Protein AF-A0A1I5CDF6-F1 (afdb_monomer_lite)

Structure (mmCIF, N/CA/C/O backbone):
data_AF-A0A1I5CDF6-F1
#
_entry.id   AF-A0A1I5CDF6-F1
#
loop_
_atom_site.group_PDB
_atom_site.id
_atom_site.type_symbol
_atom_site.label_atom_id
_atom_site.label_alt_id
_atom_site.label_comp_id
_atom_site.label_asym_id
_atom_site.label_entity_id
_atom_site.label_seq_id
_atom_site.pdbx_PDB_ins_code
_atom_site.Cartn_x
_atom_site.Cartn_y
_atom_site.Cartn_z
_atom_site.occupancy
_atom_site.B_iso_or_equiv
_atom_site.auth_seq_id
_atom_site.auth_comp_id
_atom_site.auth_asym_id
_atom_site.auth_atom_id
_atom_site.pdbx_PDB_model_num
ATOM 1 N N . MET A 1 1 ? 4.532 0.042 19.624 1.00 54.94 1 MET A N 1
ATOM 2 C CA . MET A 1 1 ? 3.892 0.193 18.306 1.00 54.94 1 MET A CA 1
ATOM 3 C C . MET A 1 1 ? 4.640 -0.753 17.395 1.00 54.94 1 MET A C 1
ATOM 5 O O . MET A 1 1 ? 5.864 -0.691 17.390 1.00 54.94 1 MET A O 1
ATOM 9 N N . MET A 1 2 ? 3.951 -1.746 16.843 1.00 56.41 2 MET A N 1
ATOM 10 C CA . MET A 1 2 ? 4.557 -2.801 16.038 1.00 56.41 2 MET A CA 1
ATOM 11 C C . MET A 1 2 ? 3.954 -2.658 14.649 1.00 56.41 2 MET A C 1
ATOM 13 O O . MET A 1 2 ? 2.783 -2.973 14.451 1.00 56.41 2 MET A O 1
ATOM 17 N N . ASP A 1 3 ? 4.733 -2.097 13.736 1.00 75.94 3 ASP A N 1
ATOM 18 C CA . ASP A 1 3 ? 4.286 -1.829 12.377 1.00 75.94 3 ASP A CA 1
ATOM 19 C C . ASP A 1 3 ? 4.475 -3.111 11.562 1.00 75.94 3 ASP A C 1
ATOM 21 O O . ASP A 1 3 ? 5.529 -3.753 11.619 1.00 75.94 3 ASP A O 1
ATOM 25 N N . THR A 1 4 ? 3.412 -3.558 10.892 1.00 87.25 4 THR A N 1
ATOM 26 C CA . THR A 1 4 ? 3.430 -4.800 10.109 1.00 87.25 4 THR A CA 1
ATOM 27 C C . THR A 1 4 ? 3.459 -4.462 8.630 1.00 87.25 4 THR A C 1
ATOM 29 O O . THR A 1 4 ? 2.502 -3.901 8.101 1.00 87.25 4 THR A O 1
ATOM 32 N N . THR A 1 5 ? 4.528 -4.856 7.948 1.00 90.81 5 THR A N 1
ATOM 33 C CA . THR A 1 5 ? 4.648 -4.699 6.497 1.00 90.81 5 THR A CA 1
ATOM 34 C C . THR A 1 5 ? 4.224 -5.983 5.790 1.00 90.81 5 THR A C 1
ATOM 36 O O . THR A 1 5 ? 4.644 -7.084 6.154 1.00 90.81 5 THR A O 1
ATOM 39 N N . ILE A 1 6 ? 3.401 -5.847 4.754 1.00 92.44 6 ILE A N 1
ATOM 40 C CA . ILE A 1 6 ? 2.910 -6.941 3.920 1.00 92.44 6 ILE A CA 1
ATOM 41 C C . ILE A 1 6 ? 3.296 -6.646 2.471 1.00 92.44 6 ILE A C 1
ATOM 43 O O . ILE A 1 6 ? 2.858 -5.656 1.887 1.00 92.44 6 ILE A O 1
ATOM 47 N N . SER A 1 7 ? 4.097 -7.530 1.876 1.00 95.62 7 SER A N 1
ATOM 48 C CA . SER A 1 7 ? 4.370 -7.518 0.435 1.00 95.62 7 SER A CA 1
ATOM 49 C C . SER A 1 7 ? 3.197 -8.153 -0.314 1.00 95.62 7 SER A C 1
ATOM 51 O O . SER A 1 7 ? 2.745 -9.253 0.018 1.00 95.62 7 SER A O 1
ATOM 53 N N . VAL A 1 8 ? 2.679 -7.439 -1.313 1.00 95.62 8 VAL A N 1
ATOM 54 C CA . VAL A 1 8 ? 1.525 -7.852 -2.127 1.00 95.62 8 VAL A CA 1
ATOM 55 C C . VAL A 1 8 ? 1.900 -8.081 -3.594 1.00 95.62 8 VAL A C 1
ATOM 57 O O . VAL A 1 8 ? 1.044 -8.429 -4.407 1.00 95.62 8 VAL A O 1
ATOM 60 N N . GLY A 1 9 ? 3.180 -7.945 -3.950 1.00 94.94 9 GLY A N 1
ATOM 61 C CA . GLY A 1 9 ? 3.770 -8.453 -5.189 1.00 94.94 9 GLY A CA 1
ATOM 62 C C . GLY A 1 9 ? 3.541 -7.613 -6.446 1.00 94.94 9 GLY A C 1
ATOM 63 O O . GLY A 1 9 ? 4.033 -7.985 -7.509 1.00 94.94 9 GLY A O 1
ATOM 64 N N . SER A 1 10 ? 2.794 -6.505 -6.376 1.00 97.19 10 SER A N 1
ATOM 65 C CA . SER A 1 10 ? 2.599 -5.584 -7.512 1.00 97.19 10 SER A CA 1
ATOM 66 C C . SER A 1 10 ? 2.030 -4.237 -7.067 1.00 97.19 10 SER A C 1
ATOM 68 O O . SER A 1 10 ? 1.343 -4.168 -6.046 1.00 97.19 10 SER A O 1
ATOM 70 N N . LYS A 1 11 ? 2.261 -3.183 -7.862 1.00 97.38 11 LYS A N 1
ATOM 71 C CA . LYS A 1 11 ? 1.704 -1.842 -7.611 1.00 97.38 11 LYS A CA 1
ATOM 72 C C . LYS A 1 11 ? 0.182 -1.852 -7.654 1.00 97.38 11 LYS A C 1
ATOM 74 O O . LYS A 1 11 ? -0.467 -1.304 -6.775 1.00 97.38 11 LYS A O 1
ATOM 79 N N . GLU A 1 12 ? -0.370 -2.570 -8.621 1.00 97.81 12 GLU A N 1
ATOM 80 C CA . GLU A 1 12 ? -1.806 -2.696 -8.840 1.00 97.81 12 GLU A CA 1
ATOM 81 C C . GLU A 1 12 ? -2.498 -3.340 -7.634 1.00 97.81 12 GLU A C 1
ATOM 83 O O . GLU A 1 12 ? -3.594 -2.932 -7.262 1.00 97.81 12 GLU A O 1
ATOM 88 N N . ARG A 1 13 ? -1.848 -4.315 -6.976 1.00 97.56 13 ARG A N 1
ATOM 89 C CA . ARG A 1 13 ? -2.372 -4.899 -5.733 1.00 97.56 13 ARG A CA 1
ATOM 90 C C . ARG A 1 13 ? -2.290 -3.954 -4.546 1.00 97.56 13 ARG A C 1
ATOM 92 O O . ARG A 1 13 ? -3.192 -4.002 -3.715 1.00 97.56 13 ARG A O 1
ATOM 99 N N . VAL A 1 14 ? -1.242 -3.131 -4.447 1.00 97.75 14 VAL A N 1
ATOM 100 C CA . VAL A 1 14 ? -1.189 -2.073 -3.427 1.00 97.75 14 VAL A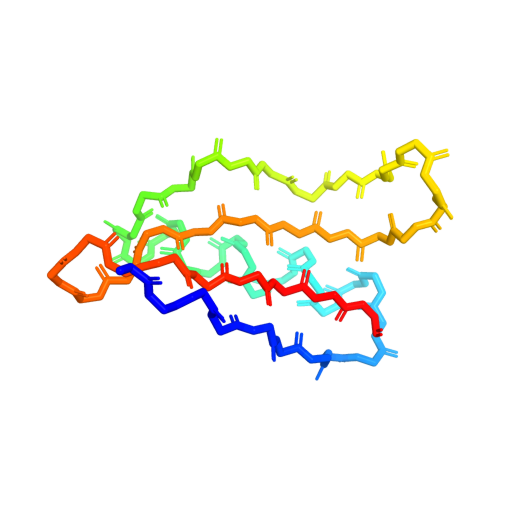 CA 1
ATOM 101 C C . VAL A 1 14 ? -2.387 -1.145 -3.641 1.00 97.75 14 VAL A C 1
ATOM 103 O O . VAL A 1 14 ? -3.202 -1.019 -2.737 1.00 97.75 14 VAL A O 1
ATOM 106 N N . ASP A 1 15 ? -2.580 -0.620 -4.85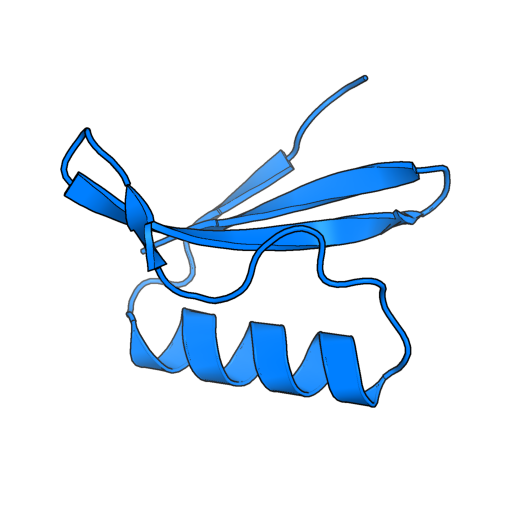4 1.00 98.06 15 ASP A N 1
ATOM 107 C CA . ASP A 1 15 ? -3.715 0.251 -5.193 1.00 98.06 15 ASP A CA 1
ATOM 108 C C . ASP A 1 15 ? -5.081 -0.384 -4.883 1.00 98.06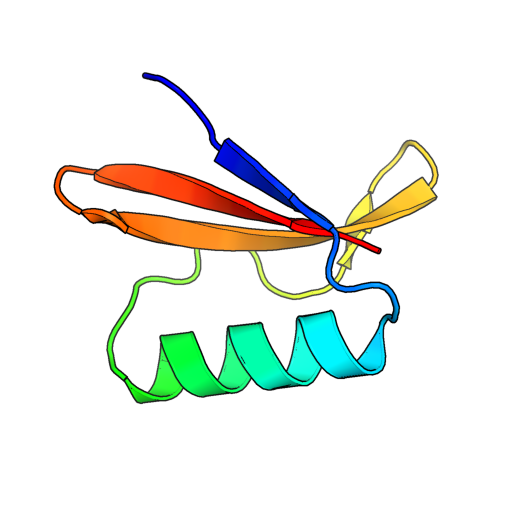 15 ASP A C 1
ATOM 110 O O . ASP A 1 15 ? -5.932 0.237 -4.236 1.00 98.06 15 ASP A O 1
ATOM 114 N N . GLU A 1 16 ? -5.298 -1.630 -5.324 1.00 98.12 16 GLU A N 1
ATOM 115 C CA . GLU A 1 16 ? -6.560 -2.348 -5.130 1.00 98.12 16 GLU A CA 1
ATOM 116 C C . GLU A 1 16 ? -6.871 -2.534 -3.641 1.00 98.12 16 GLU A C 1
ATOM 118 O O . GLU A 1 16 ? -7.976 -2.225 -3.189 1.00 98.12 16 GLU A O 1
ATOM 123 N N . LEU A 1 17 ? -5.903 -3.025 -2.863 1.00 97.00 17 LEU A N 1
ATOM 124 C CA . LEU A 1 17 ? -6.108 -3.318 -1.449 1.00 97.00 17 LEU A CA 1
ATOM 125 C C . LEU A 1 17 ? -6.267 -2.042 -0.627 1.00 97.00 17 LEU A C 1
ATOM 127 O O . LEU A 1 17 ? -7.154 -1.995 0.224 1.00 97.00 17 LEU A O 1
ATOM 131 N N . THR A 1 18 ? -5.495 -0.988 -0.907 1.00 97.31 18 THR A N 1
ATOM 132 C CA . THR A 1 18 ? -5.682 0.307 -0.241 1.00 97.31 18 THR A CA 1
ATOM 133 C C . THR A 1 18 ? -7.060 0.885 -0.535 1.00 97.31 18 THR A C 1
ATOM 135 O O . THR A 1 18 ? -7.730 1.370 0.376 1.00 97.31 18 THR A O 1
ATOM 138 N N . GLY A 1 19 ? -7.512 0.816 -1.791 1.00 97.38 19 GLY A N 1
ATOM 139 C CA . GLY A 1 19 ? -8.839 1.282 -2.188 1.00 97.38 19 GLY A CA 1
ATOM 140 C C . GLY A 1 19 ? -9.961 0.513 -1.492 1.00 97.38 19 GLY A C 1
ATOM 141 O O . GLY A 1 19 ? -10.896 1.126 -0.977 1.00 97.38 19 GLY A O 1
ATOM 142 N N . ARG A 1 20 ? -9.840 -0.818 -1.423 1.00 97.25 20 ARG A N 1
ATOM 143 C CA . ARG A 1 20 ? -10.793 -1.692 -0.724 1.00 97.25 20 ARG A CA 1
ATOM 144 C C . ARG A 1 20 ? -10.846 -1.396 0.770 1.00 97.25 20 ARG A C 1
ATOM 146 O O . ARG A 1 20 ? -11.921 -1.129 1.283 1.00 97.25 20 ARG A O 1
ATOM 153 N N . LEU A 1 21 ? -9.697 -1.341 1.442 1.00 94.75 21 LEU A N 1
ATOM 154 C CA . LEU A 1 21 ? -9.627 -1.048 2.877 1.00 94.75 21 LEU A CA 1
ATOM 155 C C . LEU A 1 21 ? -10.189 0.343 3.198 1.00 94.75 21 LEU A C 1
ATOM 157 O O . LEU A 1 21 ? -10.945 0.506 4.150 1.00 94.75 21 LEU A O 1
ATOM 161 N N . LYS A 1 22 ? -9.914 1.343 2.357 1.00 95.69 22 LYS A N 1
ATOM 162 C CA . LYS A 1 22 ? -10.538 2.662 2.494 1.00 95.69 22 LYS A CA 1
ATOM 163 C C . LYS A 1 22 ? -12.063 2.602 2.350 1.00 95.69 22 LYS A C 1
ATOM 165 O O . LYS A 1 22 ? -12.772 3.260 3.105 1.00 95.69 22 LYS A O 1
ATOM 170 N N . ALA A 1 23 ? -12.568 1.848 1.372 1.00 97.06 23 ALA A N 1
ATOM 171 C CA . ALA A 1 23 ? -14.005 1.677 1.154 1.00 97.06 23 ALA A CA 1
ATOM 172 C C . ALA A 1 23 ? -14.686 0.916 2.306 1.00 97.06 23 ALA A C 1
ATOM 174 O O . ALA A 1 23 ? -15.825 1.226 2.646 1.00 97.06 23 ALA A O 1
ATOM 175 N N . ASP A 1 24 ? -13.961 -0.007 2.940 1.00 95.50 24 ASP A N 1
ATOM 176 C CA . ASP A 1 24 ? -14.401 -0.768 4.112 1.00 95.50 24 ASP A CA 1
ATOM 177 C C . ASP A 1 24 ? -14.348 0.055 5.420 1.00 95.50 24 ASP A C 1
ATOM 179 O O . ASP A 1 24 ? -14.750 -0.431 6.477 1.00 95.50 24 ASP A O 1
ATOM 183 N N . GLY A 1 25 ? -13.900 1.316 5.357 1.00 94.06 25 GLY A N 1
ATOM 184 C CA . GLY A 1 25 ? -13.924 2.264 6.474 1.00 94.06 25 GLY A CA 1
ATOM 185 C C . GLY A 1 25 ? -12.640 2.328 7.300 1.00 94.06 25 GLY A 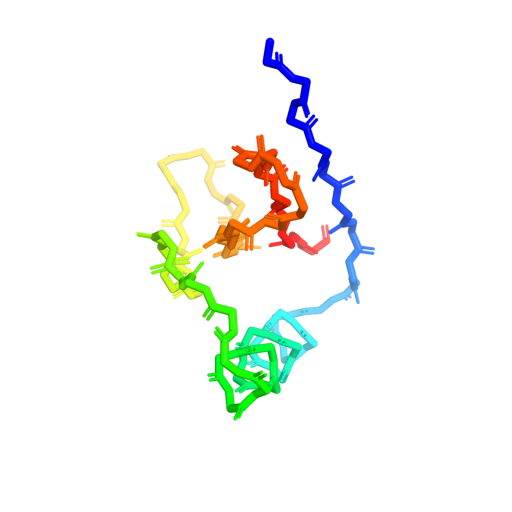C 1
ATOM 186 O O . GLY A 1 25 ? -12.652 2.934 8.370 1.00 94.06 25 GLY A O 1
ATOM 187 N N . TYR A 1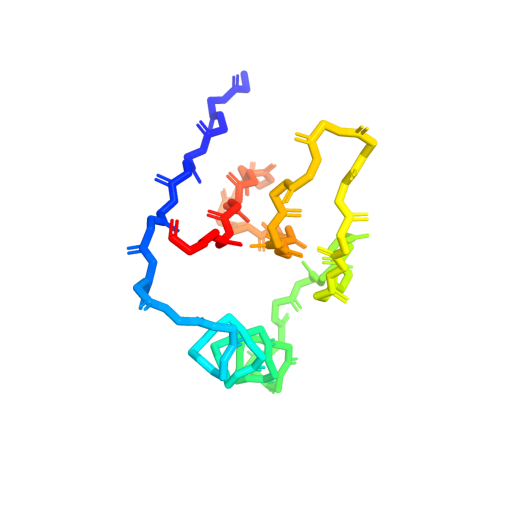 26 ? -11.542 1.731 6.829 1.00 94.06 26 TYR A N 1
ATOM 188 C CA . TYR A 1 26 ? -10.238 1.868 7.476 1.00 94.06 26 TYR A CA 1
ATOM 189 C C . TYR A 1 26 ? -9.584 3.216 7.147 1.00 94.06 26 TYR A C 1
ATOM 191 O O . TYR A 1 26 ? -9.657 3.712 6.017 1.00 94.06 26 TYR A O 1
ATOM 199 N N . ASP A 1 27 ? -8.884 3.782 8.130 1.00 94.62 27 ASP A N 1
ATOM 200 C CA . ASP A 1 27 ? -8.181 5.051 7.972 1.00 94.62 27 ASP A CA 1
ATOM 201 C C . ASP A 1 27 ? -6.893 4.863 7.169 1.00 94.62 27 ASP A C 1
ATOM 203 O O . ASP A 1 27 ? -5.955 4.186 7.591 1.00 94.62 27 ASP A O 1
ATOM 207 N N . VAL A 1 28 ? -6.815 5.508 6.007 1.00 95.19 28 VAL A N 1
ATOM 208 C CA . VAL A 1 28 ? -5.590 5.545 5.202 1.00 95.19 28 VAL A CA 1
ATOM 209 C C . VAL A 1 28 ? -4.701 6.677 5.711 1.00 95.19 28 VAL A C 1
ATOM 211 O O . VAL A 1 28 ? -4.994 7.848 5.472 1.00 95.19 28 VAL A O 1
ATOM 214 N N . VAL A 1 29 ? -3.600 6.326 6.378 1.00 94.50 29 VAL A N 1
ATOM 215 C CA . VAL A 1 29 ? -2.584 7.285 6.848 1.00 94.50 29 VAL A CA 1
ATOM 216 C C . VAL A 1 29 ? -1.855 7.895 5.657 1.00 94.50 29 VAL A C 1
ATOM 218 O O . VAL A 1 29 ? -1.620 9.101 5.604 1.00 94.50 29 VAL A O 1
ATOM 221 N N . SER A 1 30 ? -1.514 7.050 4.682 1.00 94.75 30 SER A N 1
ATOM 222 C CA . SER A 1 30 ? -0.845 7.469 3.462 1.00 94.75 30 SER A CA 1
ATOM 223 C C . SER A 1 30 ? -1.243 6.584 2.286 1.00 94.75 30 SER A C 1
ATOM 225 O O . SER A 1 30 ? -1.125 5.361 2.340 1.00 94.75 30 SER A O 1
ATOM 227 N N . GLY A 1 31 ? -1.709 7.212 1.205 1.00 96.44 31 GLY A N 1
ATOM 228 C CA . GLY A 1 31 ? -2.088 6.503 -0.015 1.00 96.44 31 GLY A CA 1
ATOM 229 C C . GLY A 1 31 ? -0.896 5.862 -0.746 1.00 96.44 31 GLY A C 1
ATOM 230 O O . GLY A 1 31 ? 0.259 6.087 -0.360 1.00 96.44 31 GLY A O 1
ATOM 231 N N . PRO A 1 32 ? -1.175 5.091 -1.814 1.00 97.56 32 PRO A N 1
ATOM 232 C CA . PRO A 1 32 ? -0.150 4.476 -2.651 1.00 97.56 32 PRO A CA 1
ATOM 233 C C . PRO A 1 32 ? 0.821 5.524 -3.205 1.00 97.56 32 PRO A C 1
ATOM 235 O O . PRO A 1 32 ? 0.407 6.502 -3.834 1.00 97.56 32 PRO A O 1
ATOM 238 N N . ARG A 1 33 ? 2.118 5.359 -2.947 1.00 97.44 33 ARG A N 1
ATOM 239 C CA . ARG A 1 33 ? 3.169 6.314 -3.333 1.00 97.44 33 ARG A CA 1
ATOM 240 C C . ARG A 1 33 ? 4.520 5.627 -3.469 1.00 97.44 33 ARG A C 1
ATOM 242 O O . ARG A 1 33 ? 4.715 4.535 -2.951 1.00 97.44 33 ARG A O 1
ATOM 249 N N . VAL A 1 34 ? 5.461 6.306 -4.122 1.00 96.50 34 VAL A N 1
ATOM 250 C CA . VAL A 1 34 ? 6.880 5.928 -4.082 1.00 96.50 34 VAL A CA 1
ATOM 251 C C . VAL A 1 34 ? 7.558 6.664 -2.926 1.00 96.50 34 VAL A C 1
ATOM 253 O O . VAL A 1 34 ? 7.411 7.882 -2.808 1.00 96.50 34 VAL A O 1
ATOM 256 N N . THR A 1 35 ? 8.277 5.943 -2.072 1.00 94.00 35 THR A N 1
ATOM 257 C CA . THR A 1 35 ? 9.073 6.498 -0.968 1.00 94.00 35 THR A CA 1
ATOM 258 C C . THR A 1 35 ? 10.421 7.039 -1.449 1.00 94.00 35 THR A C 1
ATOM 260 O O . THR A 1 35 ? 10.845 6.807 -2.581 1.00 94.00 35 THR A O 1
ATOM 263 N N . GLY A 1 36 ? 11.129 7.770 -0.581 1.00 94.00 36 GLY A N 1
ATOM 264 C CA . GLY A 1 36 ? 12.446 8.333 -0.910 1.00 94.00 36 GLY A CA 1
ATOM 265 C C . GLY A 1 36 ? 13.529 7.286 -1.205 1.00 94.00 36 GLY A C 1
ATOM 266 O O . GLY A 1 36 ? 14.495 7.594 -1.898 1.00 94.00 36 GLY A O 1
ATOM 267 N N . ASP A 1 37 ? 13.357 6.059 -0.718 1.00 92.50 37 ASP A N 1
ATOM 268 C CA . ASP A 1 37 ? 14.223 4.898 -0.951 1.00 92.50 37 ASP A CA 1
ATOM 269 C C . ASP A 1 37 ? 13.725 3.973 -2.081 1.00 92.50 37 ASP A C 1
ATOM 271 O O . ASP A 1 37 ? 14.373 2.976 -2.393 1.00 92.50 37 ASP A O 1
ATOM 275 N N . GLY A 1 38 ? 12.636 4.343 -2.766 1.00 93.50 38 GLY A N 1
ATOM 276 C CA . GLY A 1 38 ? 12.214 3.731 -4.029 1.00 93.50 38 GLY A CA 1
ATOM 277 C C . GLY A 1 38 ? 11.190 2.601 -3.920 1.00 93.50 38 GLY A C 1
ATOM 278 O O . GLY A 1 38 ? 10.841 2.017 -4.950 1.00 93.50 38 GLY A O 1
ATOM 279 N N . TYR A 1 39 ? 10.668 2.310 -2.728 1.00 93.50 39 TYR A N 1
ATOM 280 C CA . TYR A 1 39 ? 9.574 1.355 -2.554 1.00 93.50 39 TYR A CA 1
ATOM 281 C C . TYR A 1 39 ? 8.245 1.974 -2.960 1.00 93.50 39 TYR A C 1
ATOM 283 O O . TYR A 1 39 ? 8.033 3.178 -2.833 1.00 93.50 39 TYR A O 1
ATOM 291 N N . TYR A 1 40 ? 7.343 1.144 -3.476 1.00 97.00 40 TYR A N 1
ATOM 292 C CA . TYR A 1 40 ? 5.973 1.554 -3.735 1.00 97.00 40 TYR A CA 1
ATOM 293 C C . TYR A 1 40 ? 5.058 0.962 -2.677 1.00 97.00 40 TYR A C 1
ATOM 295 O O . TYR A 1 40 ? 4.949 -0.260 -2.583 1.00 97.00 40 TYR A O 1
ATOM 303 N N . GLU A 1 41 ? 4.409 1.828 -1.906 1.00 97.38 41 GLU A N 1
ATOM 304 C CA . GLU A 1 41 ? 3.688 1.420 -0.707 1.00 97.38 41 GLU A CA 1
ATOM 305 C C . GLU A 1 41 ? 2.461 2.282 -0.394 1.00 97.38 41 GLU A C 1
ATOM 307 O O . GLU A 1 41 ? 2.330 3.412 -0.869 1.00 97.38 41 GLU A O 1
ATOM 312 N N . SER A 1 42 ? 1.616 1.787 0.510 1.00 97.06 42 SER A N 1
ATOM 313 C CA . SER A 1 42 ? 0.587 2.556 1.220 1.00 97.06 42 SER A CA 1
ATOM 314 C C . SER A 1 42 ? 0.575 2.192 2.708 1.00 97.06 42 SER A C 1
ATOM 316 O O . SER A 1 42 ? 1.040 1.114 3.069 1.00 97.06 42 SER A O 1
ATOM 318 N N . CYS A 1 43 ? 0.023 3.059 3.558 1.00 95.88 43 CYS A N 1
ATOM 319 C CA . CYS A 1 43 ? -0.088 2.829 4.998 1.00 95.88 43 CYS A CA 1
ATOM 320 C C . CYS A 1 43 ? -1.512 3.094 5.504 1.00 95.88 43 CYS A C 1
ATOM 322 O O . CYS A 1 43 ? -2.141 4.098 5.146 1.00 95.88 43 CYS A O 1
ATOM 324 N N . ILE A 1 44 ? -2.019 2.177 6.328 1.00 94.50 44 ILE A N 1
ATOM 325 C CA . ILE A 1 44 ? -3.406 2.130 6.800 1.00 94.50 44 ILE A CA 1
ATOM 326 C C . ILE A 1 44 ? -3.410 1.814 8.299 1.00 94.50 44 ILE A C 1
ATOM 328 O O . ILE A 1 44 ? -2.624 0.988 8.764 1.00 94.50 44 ILE A O 1
ATOM 332 N N . VAL A 1 45 ? -4.306 2.443 9.059 1.00 92.12 45 VAL A N 1
ATOM 333 C CA . VAL A 1 45 ? -4.539 2.109 10.467 1.00 92.12 45 VAL A CA 1
ATOM 334 C C . VAL A 1 45 ? -5.453 0.890 10.552 1.00 92.12 45 VAL A C 1
ATOM 336 O O . VAL A 1 45 ? -6.576 0.886 10.051 1.00 92.12 45 VAL A O 1
ATOM 339 N N . ALA A 1 46 ? -4.960 -0.149 11.207 1.00 82.56 46 ALA A N 1
ATOM 340 C CA . ALA A 1 46 ? -5.678 -1.364 11.538 1.00 82.56 46 ALA A CA 1
ATOM 341 C C . ALA A 1 46 ? -6.223 -1.307 12.981 1.00 82.56 46 ALA A C 1
ATOM 343 O O . ALA A 1 46 ? -6.535 -0.250 13.530 1.00 82.56 46 ALA A O 1
ATOM 344 N N . ILE A 1 47 ? -6.382 -2.474 13.605 1.00 80.44 47 ILE A N 1
ATOM 345 C CA . ILE A 1 47 ? -6.970 -2.627 14.940 1.00 80.44 47 ILE A CA 1
ATOM 346 C C . ILE A 1 47 ? -6.071 -1.971 16.000 1.00 80.44 47 ILE A C 1
ATOM 348 O O . ILE A 1 47 ? -4.851 -2.123 15.959 1.00 80.44 47 ILE A O 1
ATOM 352 N N . GLU A 1 48 ? -6.683 -1.264 16.958 1.00 82.50 48 GLU A N 1
ATOM 353 C CA . GLU A 1 48 ? -6.011 -0.628 18.109 1.00 82.50 48 GLU A CA 1
ATOM 354 C C . GLU A 1 48 ? -4.889 0.361 17.735 1.00 82.50 48 GLU A C 1
ATOM 356 O O . GLU A 1 48 ? -3.937 0.558 18.487 1.00 82.50 48 GLU A O 1
ATOM 361 N N . GLY A 1 49 ? -5.000 1.015 16.574 1.00 81.00 49 GLY A N 1
ATOM 362 C CA . GLY A 1 49 ? -4.024 2.017 16.135 1.00 81.00 49 GLY A CA 1
ATOM 363 C C . GLY A 1 49 ? -2.731 1.427 15.566 1.00 81.00 49 GLY A C 1
ATOM 364 O O . GLY A 1 49 ? -1.790 2.173 15.301 1.00 81.00 49 GLY A O 1
ATOM 365 N N . ASN A 1 50 ? -2.670 0.107 15.371 1.00 87.75 50 ASN A N 1
ATOM 366 C CA . ASN A 1 50 ? -1.548 -0.533 14.691 1.00 87.75 50 ASN A CA 1
ATOM 367 C C . ASN A 1 50 ? -1.549 -0.156 13.209 1.00 87.75 50 ASN A C 1
ATOM 369 O O . ASN A 1 50 ? -2.606 -0.146 12.585 1.00 87.75 50 ASN A O 1
ATOM 373 N N . GLN A 1 51 ? -0.382 0.124 12.635 1.00 92.31 51 GLN A N 1
ATOM 374 C CA . GLN A 1 51 ? -0.263 0.454 11.217 1.00 92.31 51 GLN A CA 1
ATOM 375 C C . GLN A 1 51 ? 0.115 -0.781 10.401 1.00 92.31 51 GLN A C 1
ATOM 377 O O . GLN A 1 51 ? 0.938 -1.604 10.816 1.00 92.31 51 GLN A O 1
ATOM 382 N N . ILE A 1 52 ? -0.516 -0.904 9.236 1.00 92.81 52 ILE A N 1
ATOM 383 C CA . ILE A 1 52 ? -0.164 -1.883 8.215 1.00 92.81 52 ILE A CA 1
ATOM 384 C C . ILE A 1 52 ? 0.363 -1.133 7.003 1.00 92.81 52 ILE A C 1
ATOM 386 O O . ILE A 1 52 ? -0.322 -0.269 6.449 1.00 92.81 52 ILE A O 1
ATOM 390 N N . GLU A 1 53 ? 1.553 -1.523 6.567 1.00 94.31 53 GLU A N 1
ATOM 391 C CA . GLU A 1 53 ? 2.143 -1.063 5.318 1.00 94.31 53 GLU A CA 1
ATOM 392 C C . GLU A 1 53 ? 1.962 -2.129 4.241 1.00 94.31 53 GLU A C 1
ATOM 394 O O . GLU A 1 53 ? 2.349 -3.284 4.419 1.00 94.31 53 GLU A O 1
ATOM 399 N N . LEU A 1 54 ? 1.374 -1.749 3.110 1.00 95.31 54 LEU A N 1
ATOM 400 C CA . LEU A 1 54 ? 1.306 -2.593 1.919 1.00 95.31 54 LEU A CA 1
ATOM 401 C C . LEU A 1 54 ? 2.414 -2.160 0.972 1.00 95.31 54 LEU A C 1
ATOM 403 O O . LEU A 1 54 ? 2.413 -1.001 0.573 1.00 95.31 54 LEU A O 1
ATOM 407 N N . THR A 1 55 ? 3.306 -3.068 0.586 1.00 96.00 55 THR A N 1
ATOM 408 C CA . THR A 1 55 ? 4.419 -2.805 -0.342 1.00 96.00 55 THR A CA 1
ATOM 409 C C . THR A 1 55 ? 4.451 -3.833 -1.474 1.00 96.00 55 THR A C 1
ATOM 411 O O . THR A 1 55 ? 3.692 -4.805 -1.452 1.00 96.00 55 THR A O 1
ATOM 414 N N . ILE A 1 56 ? 5.299 -3.630 -2.484 1.00 92.94 56 ILE A N 1
ATOM 415 C CA . ILE A 1 56 ? 5.548 -4.651 -3.519 1.00 92.94 56 ILE A CA 1
ATOM 416 C C . ILE A 1 56 ? 6.302 -5.821 -2.909 1.00 92.94 56 ILE A C 1
ATOM 418 O O . ILE A 1 56 ? 7.374 -5.617 -2.307 1.00 92.94 56 ILE A O 1
#

Secondary structure 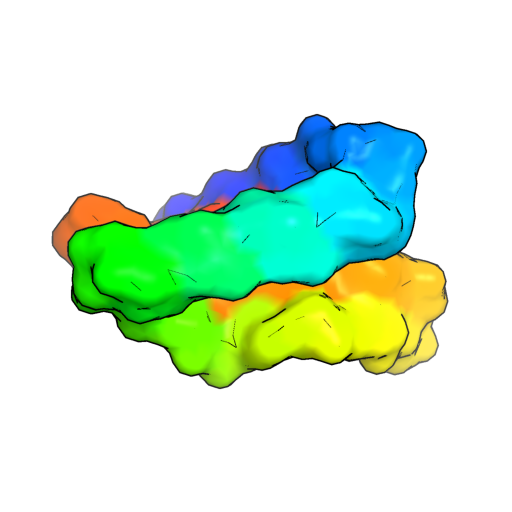(DSSP, 8-state):
---EEEE-SSHHHHHHHHHHHHHTT--EEEEEEE-TTS-EEEEEE-GGG-EEEEE-

pLDDT: mean 92.4, std 8.54, range [54.94, 98.12]

Radius of gyration: 10.46 Å; chains: 1; bounding box: 29×17×27 Å

Foldseek 3Di:
DDAAEDEPPDLVSQQVVLVVCVVVPWAWPAHFDADPVGWTWTWTQDPPRHIYIYTD

Sequence (56 aa):
MMDTTISVGSKERVDELTGRLKADGYDVVSGPRVTGDGYYESCIVAIEGNQIELTI